Protein AF-A0A958P9J7-F1 (afdb_monomer_lite)

pLDDT: mean 78.39, std 18.83, range [33.12, 94.44]

Radius of gyration: 13.42 Å; chains: 1; bounding box: 38×23×32 Å

Sequence (96 aa):
MKKYIFILLLGIIGSNHAHADECGDRNKELAQQILNSAAKSVGHEASDVTPSSTVYESGDRFEFDGYIYRAAYKIIVKTDQSCFPKEVELVDLATK

Secondary structure (DSSP, 8-state):
---------------TTHHHHHHHHHHHHHHHHHHHHHHHHTT--GGGEEEEEEEEEETTEEEEEEEETTEEEEEEEEE-TT--EEEEEEEEGGG-

Foldseek 3Di:
DFDFDDDDDDDDADDPPVCQVVLQVVVQVVVLVVQQVVQVVVPHHSVQKDGWDFPDDDDQWTWTWIDRNHWIWIWIFGADNRSDGPGIGIDTPVPD

Structure (mmCIF, N/CA/C/O backbone):
data_AF-A0A958P9J7-F1
#
_entry.id   AF-A0A958P9J7-F1
#
loop_
_atom_site.group_PDB
_atom_site.id
_atom_site.type_symbol
_atom_site.label_atom_id
_atom_site.label_alt_id
_atom_site.label_comp_id
_atom_site.label_asym_id
_atom_site.label_entity_id
_atom_site.label_seq_id
_atom_site.pdbx_PDB_ins_code
_atom_site.Cartn_x
_atom_site.Cartn_y
_atom_site.Cartn_z
_atom_site.occupancy
_atom_site.B_iso_or_equiv
_atom_site.auth_seq_id
_atom_site.auth_comp_id
_atom_site.auth_asym_id
_atom_site.auth_atom_id
_atom_site.pdbx_PDB_model_num
ATOM 1 N N . MET A 1 1 ? -20.275 -0.169 -2.934 1.00 37.41 1 MET A N 1
ATOM 2 C CA . MET A 1 1 ? -19.969 1.058 -3.709 1.00 37.41 1 MET A CA 1
ATOM 3 C C . MET A 1 1 ? -18.452 1.169 -3.819 1.00 37.41 1 MET A C 1
ATOM 5 O O . MET A 1 1 ? -17.820 1.364 -2.793 1.00 37.41 1 MET A O 1
ATOM 9 N N . LYS A 1 2 ? -17.855 0.952 -5.001 1.00 33.12 2 LYS A N 1
ATOM 10 C CA . LYS A 1 2 ? -16.393 1.048 -5.191 1.00 33.12 2 LYS A CA 1
ATOM 11 C C . LYS A 1 2 ? -15.992 2.524 -5.308 1.00 33.12 2 LYS A C 1
ATOM 13 O O . LYS A 1 2 ? -16.555 3.226 -6.143 1.00 33.12 2 LYS A O 1
ATOM 18 N N . LYS A 1 3 ? -15.073 2.995 -4.461 1.00 35.94 3 LYS A N 1
ATOM 19 C CA . LYS A 1 3 ? -14.500 4.351 -4.519 1.00 35.94 3 LYS A CA 1
ATOM 20 C C . LYS A 1 3 ? -13.113 4.255 -5.159 1.00 35.94 3 LYS A C 1
ATOM 22 O O . LYS A 1 3 ? -12.280 3.513 -4.657 1.00 35.94 3 LYS A O 1
ATOM 27 N N . TYR A 1 4 ? -12.884 4.983 -6.249 1.00 38.88 4 TYR A N 1
ATOM 28 C CA . TYR A 1 4 ? -11.593 5.047 -6.941 1.00 38.88 4 TYR A CA 1
ATOM 29 C C . TYR A 1 4 ? -10.964 6.417 -6.671 1.00 38.88 4 TYR A C 1
ATOM 31 O O . TYR A 1 4 ? -11.615 7.438 -6.889 1.00 38.88 4 TYR A O 1
ATOM 39 N N . ILE A 1 5 ? -9.728 6.448 -6.173 1.00 49.72 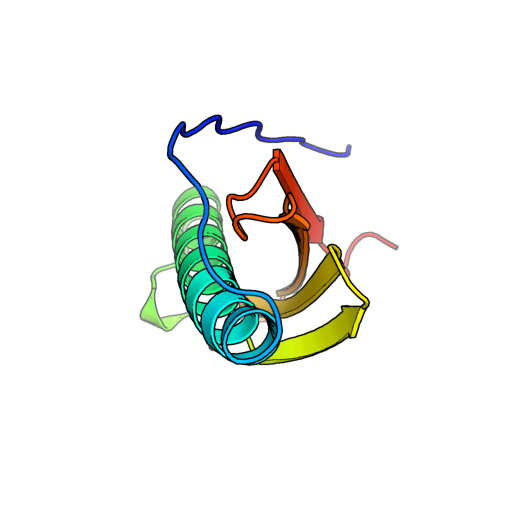5 ILE A N 1
ATOM 40 C CA . ILE A 1 5 ? -8.956 7.679 -5.956 1.00 49.72 5 ILE A CA 1
ATOM 41 C C . ILE A 1 5 ? -7.796 7.660 -6.955 1.00 49.72 5 ILE A C 1
ATOM 43 O O . ILE A 1 5 ? -6.935 6.793 -6.877 1.00 49.72 5 ILE A O 1
ATOM 47 N N . PHE A 1 6 ? -7.797 8.597 -7.907 1.00 38.06 6 PHE A N 1
ATOM 48 C CA . PHE A 1 6 ? -6.755 8.762 -8.926 1.00 38.06 6 PHE A CA 1
ATOM 49 C C . PHE A 1 6 ? -5.781 9.861 -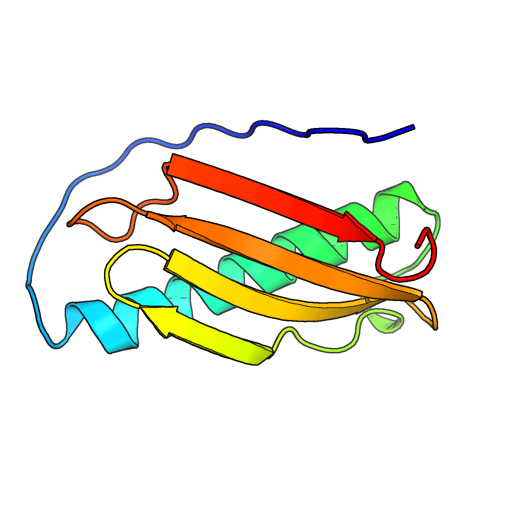8.481 1.00 38.06 6 PHE A C 1
ATOM 51 O O . PHE A 1 6 ? -6.194 11.007 -8.304 1.00 38.06 6 PHE A O 1
ATOM 58 N N . ILE A 1 7 ? -4.498 9.536 -8.316 1.00 49.38 7 ILE A N 1
ATOM 59 C CA . ILE A 1 7 ? -3.428 10.516 -8.066 1.00 49.38 7 ILE A CA 1
ATOM 60 C C . ILE A 1 7 ? -2.378 10.342 -9.167 1.00 49.38 7 ILE A C 1
ATOM 62 O O . ILE A 1 7 ? -1.862 9.245 -9.353 1.00 49.38 7 ILE A O 1
ATOM 66 N N . LEU A 1 8 ? -2.093 11.414 -9.913 1.00 36.53 8 LEU A N 1
ATOM 67 C CA . LEU A 1 8 ? -1.172 11.428 -11.055 1.00 36.53 8 LEU A CA 1
ATOM 68 C C . LEU A 1 8 ? 0.126 12.158 -10.661 1.00 36.53 8 LEU A C 1
ATOM 70 O O . LEU A 1 8 ? 0.066 13.328 -10.284 1.00 36.53 8 LEU A O 1
ATOM 74 N N . LEU A 1 9 ? 1.288 11.506 -10.760 1.00 47.03 9 LEU A N 1
ATOM 75 C CA . LEU A 1 9 ? 2.607 12.114 -10.510 1.00 47.03 9 LEU A CA 1
ATOM 76 C C . LEU A 1 9 ? 3.597 11.739 -11.630 1.00 47.03 9 LEU A C 1
ATOM 78 O O . LEU A 1 9 ? 3.749 10.570 -11.967 1.00 47.03 9 LEU A O 1
ATOM 82 N N . LEU A 1 10 ? 4.248 12.753 -12.214 1.00 61.06 10 LEU A N 1
ATOM 83 C CA . LEU A 1 10 ? 5.158 12.678 -13.372 1.00 61.06 10 LEU A CA 1
ATOM 84 C C . LEU A 1 10 ? 6.647 12.548 -12.965 1.00 61.06 10 LEU A C 1
ATOM 86 O O . LEU A 1 10 ? 7.112 13.307 -12.118 1.00 61.06 10 LEU A O 1
ATOM 90 N N . GLY A 1 11 ? 7.402 11.674 -13.651 1.00 38.25 11 GLY A N 1
ATOM 91 C CA . GLY A 1 11 ? 8.887 11.605 -13.742 1.00 38.25 11 GLY A CA 1
ATOM 92 C C . GLY A 1 11 ? 9.330 10.261 -14.375 1.00 38.25 11 GLY A C 1
ATOM 93 O O . GLY A 1 11 ? 8.661 9.290 -14.115 1.00 38.25 11 GLY A O 1
ATOM 94 N N . ILE A 1 12 ? 10.035 10.168 -15.515 1.00 49.59 12 ILE A N 1
ATOM 95 C CA . ILE A 1 12 ? 11.469 9.896 -15.846 1.00 49.59 12 ILE A CA 1
ATOM 96 C C . ILE A 1 12 ? 12.102 8.541 -15.378 1.00 49.59 12 ILE A C 1
ATOM 98 O O . ILE A 1 12 ? 12.197 8.276 -14.189 1.00 49.59 12 ILE A O 1
ATOM 102 N N . ILE A 1 13 ? 12.604 7.745 -16.353 1.00 47.69 13 ILE A N 1
ATOM 103 C CA . ILE A 1 13 ? 13.023 6.307 -16.349 1.00 47.69 13 ILE A CA 1
ATOM 104 C C . ILE A 1 13 ? 14.550 6.088 -16.311 1.00 47.69 13 ILE A C 1
ATOM 106 O O . ILE A 1 13 ? 15.264 6.759 -17.055 1.00 47.69 13 ILE A O 1
ATOM 110 N N . GLY A 1 14 ? 15.023 5.036 -15.616 1.00 40.16 14 GLY A N 1
ATOM 111 C CA . GLY A 1 14 ? 16.270 4.321 -15.961 1.00 40.16 14 GLY A CA 1
ATOM 112 C C . GLY A 1 14 ? 16.551 2.999 -15.195 1.00 40.16 14 GLY A C 1
ATOM 113 O O . GLY A 1 14 ? 16.729 3.045 -13.987 1.00 40.16 14 GLY A O 1
ATOM 114 N N . SER A 1 15 ? 16.715 1.873 -15.930 1.00 43.12 15 SER A N 1
ATOM 115 C CA . SER A 1 15 ? 17.546 0.648 -15.656 1.00 43.12 15 SER A CA 1
ATOM 116 C C . SER A 1 15 ? 16.910 -0.695 -15.171 1.00 43.12 15 SER A C 1
ATOM 118 O O . SER A 1 15 ? 16.802 -0.965 -13.983 1.00 43.12 15 SER A O 1
ATOM 120 N N . ASN A 1 16 ? 16.691 -1.622 -16.124 1.00 52.38 16 ASN A N 1
ATOM 121 C CA . ASN A 1 16 ? 15.815 -2.826 -16.187 1.00 52.38 16 ASN A CA 1
ATOM 122 C C . ASN A 1 16 ? 16.129 -4.159 -15.415 1.00 52.38 16 ASN A C 1
ATOM 124 O O . ASN A 1 16 ? 15.648 -5.204 -15.846 1.00 52.38 16 ASN A O 1
ATOM 128 N N . HIS A 1 17 ? 16.879 -4.223 -14.307 1.00 44.38 17 HIS A N 1
ATOM 129 C CA . HIS A 1 17 ? 16.849 -5.434 -13.423 1.00 44.38 17 HIS A CA 1
ATOM 130 C C . HIS A 1 17 ? 17.058 -5.092 -11.947 1.00 44.38 17 HIS A C 1
ATOM 132 O O . HIS A 1 17 ? 16.337 -5.609 -11.108 1.00 44.38 17 HIS A O 1
ATOM 138 N N . ALA A 1 18 ? 17.940 -4.128 -11.656 1.00 50.03 18 ALA A N 1
ATOM 139 C CA . ALA A 1 18 ? 17.842 -3.340 -10.426 1.00 50.03 18 ALA A CA 1
ATOM 140 C C . ALA A 1 18 ? 16.481 -2.628 -10.339 1.00 50.03 18 ALA A C 1
ATOM 142 O O . ALA A 1 18 ? 15.975 -2.446 -9.245 1.00 50.03 18 ALA A O 1
ATOM 143 N N . HIS A 1 19 ? 15.869 -2.328 -11.499 1.00 53.91 19 HIS A N 1
ATOM 144 C CA . HIS A 1 19 ? 14.481 -1.900 -11.613 1.00 53.91 19 HIS A CA 1
ATOM 145 C C . HIS A 1 19 ? 13.561 -2.777 -10.773 1.00 53.91 19 HIS A C 1
ATOM 147 O O . HIS A 1 19 ? 13.058 -2.262 -9.806 1.00 53.91 19 HIS A O 1
ATOM 153 N N . ALA A 1 20 ? 13.358 -4.067 -11.058 1.00 53.78 20 ALA A N 1
ATOM 154 C CA . ALA A 1 20 ? 12.317 -4.858 -10.382 1.00 53.78 20 ALA A CA 1
ATOM 155 C C . ALA A 1 20 ? 12.348 -4.728 -8.839 1.00 53.78 20 ALA A C 1
ATOM 157 O O . ALA A 1 20 ? 11.355 -4.311 -8.244 1.00 53.78 20 ALA A O 1
ATOM 158 N N . ASP A 1 21 ? 13.524 -4.903 -8.226 1.00 63.81 21 ASP A N 1
ATOM 159 C CA . ASP A 1 21 ? 13.710 -4.747 -6.776 1.00 63.81 21 ASP A CA 1
ATOM 160 C C . ASP A 1 21 ? 13.521 -3.285 -6.300 1.00 63.81 21 ASP A C 1
ATOM 162 O O . ASP A 1 21 ? 12.798 -3.029 -5.336 1.00 63.81 21 ASP A O 1
ATOM 166 N N . GLU A 1 22 ? 14.100 -2.299 -6.997 1.00 70.69 22 GLU A N 1
ATOM 167 C CA . GLU A 1 22 ? 13.970 -0.862 -6.680 1.00 70.69 22 GLU A CA 1
ATOM 168 C C . GLU A 1 22 ? 12.523 -0.359 -6.855 1.00 70.69 22 GLU A C 1
ATOM 170 O O . GLU A 1 22 ? 12.023 0.483 -6.104 1.00 70.69 22 GLU A O 1
ATOM 175 N N . CYS A 1 23 ? 11.813 -0.923 -7.826 1.00 79.88 23 CYS A N 1
ATOM 176 C CA . CYS A 1 23 ? 10.404 -0.703 -8.096 1.00 79.88 23 CYS A CA 1
ATOM 177 C C . CYS A 1 23 ? 9.545 -1.334 -7.011 1.00 79.88 23 CYS A C 1
ATOM 179 O O . CYS A 1 23 ? 8.604 -0.695 -6.543 1.00 79.88 23 CYS A O 1
ATOM 181 N N . GLY A 1 24 ? 9.880 -2.551 -6.581 1.00 81.88 24 GLY A N 1
ATOM 182 C CA . GLY A 1 24 ? 9.241 -3.230 -5.462 1.00 81.88 24 GLY A CA 1
ATOM 183 C C . GLY A 1 24 ? 9.303 -2.392 -4.188 1.00 81.88 24 GLY A C 1
ATOM 184 O O . GLY A 1 24 ? 8.256 -2.102 -3.603 1.00 81.88 24 GLY A O 1
ATOM 185 N N . ASP A 1 25 ? 10.493 -1.923 -3.806 1.00 84.75 25 ASP A N 1
ATOM 186 C CA . ASP A 1 25 ? 10.688 -1.099 -2.606 1.00 84.75 25 ASP A CA 1
ATOM 187 C C . ASP A 1 25 ? 9.969 0.254 -2.707 1.00 84.75 25 ASP A C 1
ATOM 189 O O . ASP A 1 25 ? 9.227 0.643 -1.797 1.00 84.75 25 ASP A O 1
ATOM 193 N N . ARG A 1 26 ? 10.085 0.947 -3.844 1.00 85.69 26 ARG A N 1
ATOM 194 C CA . ARG A 1 26 ? 9.397 2.229 -4.060 1.00 85.69 26 ARG A CA 1
ATOM 195 C C . ARG A 1 26 ? 7.875 2.084 -4.041 1.00 85.69 26 ARG A C 1
ATOM 197 O O . ARG A 1 26 ? 7.169 2.907 -3.452 1.00 85.69 26 ARG A O 1
ATOM 204 N N . ASN A 1 27 ? 7.348 1.035 -4.667 1.00 88.75 27 ASN A N 1
ATOM 205 C CA . ASN A 1 27 ? 5.912 0.766 -4.681 1.00 88.75 27 ASN A CA 1
ATOM 206 C C . ASN A 1 27 ? 5.410 0.286 -3.313 1.00 88.75 27 ASN A C 1
ATOM 208 O O . ASN A 1 27 ? 4.268 0.577 -2.956 1.00 88.75 27 ASN A O 1
ATOM 212 N N . LYS A 1 28 ? 6.258 -0.368 -2.511 1.00 89.56 28 LYS A N 1
ATOM 213 C CA . LYS A 1 28 ? 5.957 -0.710 -1.116 1.00 89.56 28 LYS A CA 1
ATOM 214 C C . LYS A 1 28 ? 5.812 0.538 -0.251 1.00 89.56 28 LYS A C 1
ATOM 216 O O . LYS A 1 28 ? 4.842 0.643 0.503 1.00 89.56 28 LYS A O 1
ATOM 221 N N . GLU A 1 29 ? 6.725 1.501 -0.379 1.00 90.25 29 GLU A N 1
ATOM 222 C CA . GLU A 1 29 ? 6.613 2.795 0.307 1.00 90.25 29 GLU A CA 1
ATOM 223 C C . GLU A 1 29 ? 5.341 3.543 -0.107 1.00 90.25 29 GLU A C 1
ATOM 225 O O . GLU A 1 29 ? 4.605 4.048 0.746 1.00 90.25 29 GLU A O 1
ATOM 230 N N . LEU A 1 30 ? 5.034 3.563 -1.406 1.00 90.69 30 LEU A N 1
ATOM 231 C CA . LEU A 1 30 ? 3.796 4.1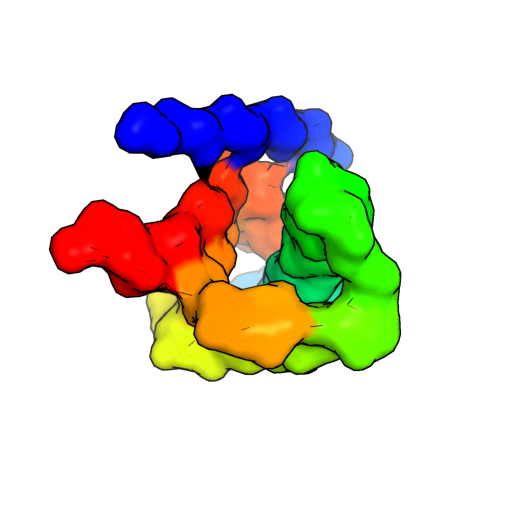42 -1.921 1.00 90.69 30 LEU A CA 1
ATOM 232 C C . LEU A 1 30 ? 2.558 3.446 -1.335 1.00 90.69 30 LEU A C 1
ATOM 234 O O . LEU A 1 30 ? 1.651 4.119 -0.842 1.00 90.69 30 LEU A O 1
ATOM 238 N N . ALA A 1 31 ? 2.527 2.111 -1.333 1.00 92.12 31 ALA A N 1
ATOM 239 C CA . ALA A 1 31 ? 1.435 1.333 -0.754 1.00 92.12 31 ALA A CA 1
ATOM 240 C C . ALA A 1 31 ? 1.242 1.648 0.739 1.00 92.12 31 ALA A C 1
ATOM 242 O O . ALA A 1 31 ? 0.107 1.808 1.195 1.00 92.12 31 ALA A O 1
ATOM 243 N N . GLN A 1 32 ? 2.335 1.835 1.486 1.00 92.06 32 GLN A N 1
ATOM 244 C CA . GLN A 1 32 ? 2.279 2.259 2.884 1.00 92.06 32 GLN A CA 1
ATOM 245 C C . GLN A 1 32 ? 1.654 3.650 3.051 1.00 92.06 32 GLN A C 1
ATOM 247 O O . GLN A 1 32 ? 0.818 3.859 3.934 1.00 92.06 32 GLN A O 1
ATOM 252 N N . GLN A 1 33 ? 2.038 4.614 2.212 1.00 92.06 33 GLN A N 1
ATOM 253 C CA . GLN A 1 33 ? 1.469 5.964 2.249 1.00 92.06 33 GLN A CA 1
ATOM 254 C C . GLN A 1 33 ? -0.031 5.951 1.936 1.00 92.06 33 GLN A C 1
ATOM 256 O O . GLN A 1 33 ? -0.806 6.647 2.599 1.00 92.06 33 GLN A O 1
ATOM 261 N N . ILE A 1 34 ? -0.449 5.126 0.972 1.00 92.31 34 ILE A N 1
ATOM 262 C CA . ILE A 1 34 ? -1.859 4.944 0.611 1.00 92.31 34 ILE A CA 1
ATOM 263 C C . ILE A 1 34 ? -2.646 4.373 1.790 1.00 92.31 34 ILE A C 1
ATOM 265 O O . ILE A 1 34 ? -3.690 4.927 2.130 1.00 92.31 34 ILE A O 1
ATOM 269 N N . LEU A 1 35 ? -2.141 3.329 2.455 1.00 92.00 35 LEU A N 1
ATOM 270 C CA . LEU A 1 35 ? -2.782 2.756 3.644 1.00 92.00 35 LEU A CA 1
ATOM 271 C C . LEU A 1 35 ? -2.906 3.770 4.782 1.00 92.00 35 LEU A C 1
ATOM 273 O O . LEU A 1 35 ? -3.972 3.890 5.379 1.00 92.00 35 LEU A O 1
ATOM 277 N N . ASN A 1 36 ? -1.854 4.545 5.048 1.00 93.00 36 ASN A N 1
ATOM 278 C CA . ASN A 1 36 ? -1.883 5.589 6.073 1.00 93.00 36 ASN A CA 1
ATOM 279 C C . ASN A 1 36 ? -2.914 6.683 5.748 1.00 93.00 36 ASN A C 1
ATOM 281 O O . ASN A 1 36 ? -3.615 7.167 6.637 1.00 93.00 36 ASN A O 1
ATOM 285 N N . SER A 1 37 ? -3.021 7.080 4.477 1.00 91.25 37 SER A N 1
ATOM 286 C CA . SER A 1 37 ? -4.023 8.049 4.017 1.00 91.25 37 SER A CA 1
ATOM 287 C C . SER A 1 37 ? -5.443 7.486 4.127 1.00 91.25 37 SER A C 1
ATOM 289 O O . SER A 1 37 ? -6.349 8.151 4.636 1.00 91.25 37 SER A O 1
ATOM 291 N N . ALA A 1 38 ? -5.628 6.227 3.723 1.00 90.50 38 ALA A N 1
ATOM 292 C CA . ALA A 1 38 ? -6.893 5.521 3.845 1.00 90.50 38 ALA A CA 1
ATOM 293 C C . ALA A 1 38 ? -7.323 5.403 5.312 1.00 90.50 38 ALA A C 1
ATOM 295 O O . ALA A 1 38 ? -8.463 5.744 5.616 1.00 90.50 38 ALA A O 1
ATOM 296 N N . ALA A 1 39 ? -6.412 5.040 6.221 1.00 90.88 39 ALA A N 1
ATOM 297 C CA . ALA A 1 39 ? -6.672 4.960 7.658 1.00 90.88 39 ALA A CA 1
ATOM 298 C C . ALA A 1 39 ? -7.189 6.289 8.210 1.00 90.88 39 ALA A C 1
ATOM 300 O O . ALA A 1 39 ? -8.273 6.334 8.791 1.00 90.88 39 ALA A O 1
ATOM 301 N N . LYS A 1 40 ? -6.502 7.395 7.901 1.00 92.38 40 LYS A N 1
ATOM 302 C CA . LYS A 1 40 ? -6.950 8.739 8.293 1.00 92.38 40 LYS A CA 1
ATOM 303 C C . LYS A 1 40 ? -8.346 9.063 7.764 1.00 92.38 40 LYS A C 1
ATOM 305 O O . LYS A 1 40 ? -9.156 9.639 8.484 1.00 92.38 40 LYS A O 1
ATOM 310 N N . SER A 1 41 ? -8.654 8.667 6.527 1.00 89.56 41 SER A N 1
ATOM 311 C CA . SER A 1 41 ? -9.969 8.919 5.918 1.00 89.56 41 SER A CA 1
ATOM 312 C C . SER A 1 41 ? -11.121 8.163 6.593 1.00 89.56 41 SER A C 1
ATOM 314 O O . SER A 1 41 ? -12.267 8.603 6.506 1.00 89.56 41 SER A O 1
ATOM 316 N N . VAL A 1 42 ? -10.821 7.055 7.278 1.00 87.25 42 VAL A N 1
ATOM 317 C CA . VAL A 1 42 ? -11.794 6.246 8.028 1.00 87.25 42 VAL A CA 1
ATOM 318 C C . VAL A 1 42 ? -11.689 6.435 9.549 1.00 87.25 42 VAL A C 1
ATOM 320 O O . VAL A 1 42 ? -12.320 5.694 10.294 1.00 87.25 42 VAL A O 1
ATOM 323 N N . GLY A 1 43 ? -10.941 7.445 10.015 1.00 91.31 43 GLY A N 1
ATOM 324 C CA . GLY A 1 43 ? -10.837 7.800 11.436 1.00 91.31 43 GLY A CA 1
ATOM 325 C C . GLY A 1 43 ? -9.847 6.958 12.246 1.00 91.31 43 GLY A C 1
ATOM 326 O O . GLY A 1 43 ? -9.973 6.890 13.466 1.00 91.31 43 GLY A O 1
ATOM 327 N N . HIS A 1 44 ? -8.886 6.323 11.578 1.00 92.38 44 HIS A N 1
ATOM 328 C CA . HIS A 1 44 ? -7.823 5.529 12.187 1.00 92.38 44 HIS A CA 1
ATOM 329 C C . HIS A 1 44 ? -6.464 6.226 12.077 1.00 92.38 44 HIS A C 1
ATOM 331 O O . HIS A 1 44 ? -6.182 6.940 11.109 1.00 92.38 44 HIS A O 1
ATOM 337 N N . GLU A 1 45 ? -5.606 5.998 13.068 1.00 92.06 45 GLU A N 1
ATOM 338 C CA . GLU A 1 45 ? -4.258 6.565 13.108 1.00 92.06 45 GLU A CA 1
ATOM 339 C C . GLU A 1 45 ? -3.256 5.664 12.374 1.00 92.06 45 GLU A C 1
ATOM 341 O O . GLU A 1 45 ? -3.507 4.488 12.118 1.00 92.06 45 GLU A O 1
ATOM 346 N N . ALA A 1 46 ? -2.068 6.189 12.058 1.00 86.12 46 ALA A N 1
ATOM 347 C CA . ALA A 1 46 ? -1.020 5.395 11.404 1.00 86.12 46 ALA A CA 1
ATOM 348 C C . ALA A 1 46 ? -0.560 4.190 12.253 1.00 86.12 46 ALA A C 1
ATOM 350 O O . ALA A 1 46 ? -0.099 3.197 11.702 1.00 86.12 46 ALA A O 1
ATOM 351 N N . SER A 1 47 ? -0.713 4.249 13.581 1.00 90.00 47 SER A N 1
ATOM 352 C CA . SER A 1 47 ? -0.448 3.121 14.486 1.00 90.00 47 SER A CA 1
ATOM 353 C C . SER A 1 47 ? -1.432 1.962 14.326 1.00 90.00 47 SER A C 1
ATOM 355 O O . SER A 1 47 ? -1.114 0.845 14.724 1.00 90.00 47 SER A O 1
ATOM 357 N N . ASP A 1 48 ? -2.611 2.217 13.753 1.00 90.69 48 ASP A N 1
ATOM 358 C CA . ASP A 1 48 ? -3.592 1.180 13.432 1.00 90.69 48 ASP A CA 1
ATOM 359 C C . ASP A 1 48 ? -3.272 0.494 12.094 1.00 90.69 48 ASP A C 1
ATOM 361 O O . ASP A 1 48 ? -3.941 -0.468 11.718 1.00 90.69 48 ASP A O 1
ATOM 365 N N . VAL A 1 49 ? -2.270 0.974 11.350 1.00 91.88 49 VAL A N 1
ATOM 366 C CA . VAL A 1 49 ? -1.882 0.414 10.055 1.00 91.88 49 VAL A CA 1
ATOM 367 C C . VAL A 1 49 ? -0.813 -0.654 10.242 1.00 91.88 49 VAL A C 1
ATOM 369 O O . VAL A 1 49 ? 0.265 -0.401 10.776 1.00 91.88 49 VAL A O 1
ATOM 372 N N . THR A 1 50 ? -1.085 -1.853 9.736 1.00 91.56 50 THR A N 1
ATOM 373 C CA . THR A 1 50 ? -0.059 -2.890 9.593 1.00 91.56 50 THR A CA 1
ATOM 374 C C . THR A 1 50 ? 0.686 -2.688 8.275 1.00 91.56 50 THR A C 1
ATOM 376 O O . THR A 1 50 ? 0.022 -2.458 7.257 1.00 91.56 50 THR A O 1
ATOM 379 N N . PRO A 1 51 ? 2.031 -2.780 8.266 1.00 81.62 51 PRO A N 1
ATOM 380 C CA . PRO A 1 51 ? 2.814 -2.498 7.080 1.00 81.62 51 PRO A CA 1
ATOM 381 C C . PRO A 1 51 ? 2.418 -3.313 5.854 1.00 81.62 51 PRO A C 1
ATOM 383 O O . PRO A 1 51 ? 2.139 -4.508 5.952 1.00 81.62 51 PRO A O 1
ATOM 386 N N . SER A 1 52 ? 2.459 -2.651 4.701 1.00 82.69 52 SER A N 1
ATOM 387 C CA . SER A 1 52 ? 2.199 -3.277 3.409 1.00 82.69 52 SER A CA 1
ATOM 388 C C . SER A 1 52 ? 3.310 -4.270 3.047 1.00 82.69 52 SER A C 1
ATOM 390 O O . SER A 1 52 ? 4.498 -3.941 3.153 1.00 82.69 52 SER A O 1
ATOM 392 N N . SER A 1 53 ? 2.953 -5.471 2.595 1.00 81.88 53 SER A N 1
ATOM 393 C CA . SER A 1 53 ? 3.917 -6.464 2.090 1.00 81.88 53 SER A CA 1
ATOM 394 C C . SER A 1 53 ? 3.602 -6.837 0.650 1.00 81.88 53 SER A C 1
ATOM 396 O O . SER A 1 53 ? 2.434 -7.013 0.314 1.00 81.88 53 SER A O 1
ATOM 398 N N . THR A 1 54 ? 4.627 -6.932 -0.202 1.00 83.50 54 THR A N 1
ATOM 399 C CA . THR A 1 54 ? 4.459 -7.366 -1.593 1.00 83.50 54 THR A CA 1
ATOM 400 C C . THR A 1 54 ? 4.017 -8.822 -1.598 1.00 83.50 54 THR A C 1
ATOM 402 O O . THR A 1 54 ? 4.732 -9.690 -1.100 1.00 83.50 54 THR A O 1
ATOM 405 N N . VAL A 1 55 ? 2.838 -9.090 -2.149 1.00 82.31 55 VAL A N 1
ATOM 406 C CA . VAL A 1 55 ? 2.276 -10.445 -2.266 1.00 82.31 55 VAL A CA 1
ATOM 407 C C . VAL A 1 55 ? 2.331 -10.972 -3.695 1.00 82.31 55 VAL A C 1
ATOM 409 O O . VAL A 1 55 ? 2.199 -12.176 -3.912 1.00 82.31 55 VAL A O 1
ATOM 412 N N . TYR A 1 56 ? 2.536 -10.087 -4.671 1.00 84.75 56 TYR A N 1
ATOM 413 C CA . TYR A 1 56 ? 2.720 -10.456 -6.067 1.00 84.75 56 TYR A CA 1
ATOM 414 C C . TYR A 1 56 ? 3.489 -9.377 -6.823 1.00 84.75 56 TYR A C 1
ATOM 416 O O . TYR A 1 56 ? 3.208 -8.188 -6.675 1.00 84.75 56 TYR A O 1
ATOM 424 N N . GLU A 1 57 ? 4.407 -9.814 -7.677 1.00 83.81 57 GLU A N 1
ATOM 425 C CA . GLU A 1 57 ? 5.158 -8.961 -8.587 1.00 83.81 57 GLU A CA 1
ATOM 426 C C . GLU A 1 57 ? 5.204 -9.611 -9.969 1.00 83.81 57 GLU A C 1
ATOM 428 O O . GLU A 1 57 ? 5.562 -10.783 -10.118 1.00 83.81 57 GLU A O 1
ATOM 433 N N . SER A 1 58 ? 4.809 -8.857 -10.992 1.00 81.69 58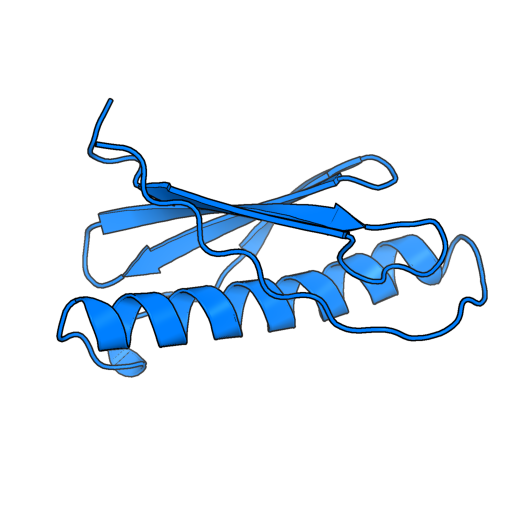 SER A N 1
ATOM 434 C CA . SER A 1 58 ? 4.917 -9.292 -12.379 1.00 81.69 58 SER A CA 1
ATOM 435 C C . SER A 1 58 ? 5.066 -8.101 -13.306 1.00 81.69 58 SER A C 1
ATOM 437 O O . SER A 1 58 ? 4.089 -7.420 -13.616 1.00 81.69 58 SER A O 1
ATOM 439 N N . GLY A 1 59 ? 6.298 -7.873 -13.764 1.00 82.44 59 GLY A N 1
ATOM 440 C CA . GLY A 1 59 ? 6.617 -6.826 -14.728 1.00 82.44 59 GLY A CA 1
ATOM 441 C C . GLY A 1 59 ? 6.237 -5.441 -14.214 1.00 82.44 59 GLY A C 1
ATOM 442 O O . GLY A 1 59 ? 6.956 -4.855 -13.416 1.00 82.44 59 GLY A O 1
ATOM 443 N N . ASP A 1 60 ? 5.114 -4.922 -14.700 1.00 87.50 60 ASP A N 1
ATOM 444 C CA . ASP A 1 60 ? 4.578 -3.605 -14.367 1.00 87.50 60 ASP A CA 1
ATOM 445 C C . ASP A 1 60 ? 3.500 -3.635 -13.272 1.00 87.50 60 ASP A C 1
ATOM 447 O O . ASP A 1 60 ? 2.962 -2.587 -12.929 1.00 87.50 60 ASP A O 1
ATOM 451 N N . ARG A 1 61 ? 3.158 -4.801 -12.715 1.00 89.81 61 ARG A N 1
ATOM 452 C CA . ARG A 1 61 ? 2.107 -4.955 -11.702 1.00 89.81 61 ARG A CA 1
ATOM 453 C C . ARG A 1 61 ? 2.677 -5.432 -10.370 1.00 89.81 61 ARG A C 1
ATOM 455 O O . ARG A 1 61 ? 3.251 -6.516 -10.284 1.00 89.81 61 ARG A O 1
ATOM 462 N N . PHE A 1 62 ? 2.381 -4.674 -9.321 1.00 91.31 62 PHE A N 1
ATOM 463 C CA . PHE A 1 62 ? 2.730 -4.970 -7.937 1.00 91.31 62 PHE A CA 1
ATOM 464 C C . PHE A 1 62 ? 1.456 -5.032 -7.098 1.00 91.31 62 PHE A C 1
ATOM 466 O O . PHE A 1 62 ? 0.619 -4.130 -7.159 1.00 91.31 62 PHE A O 1
ATOM 473 N N . GLU A 1 63 ? 1.292 -6.092 -6.314 1.00 93.81 63 GLU A N 1
ATOM 474 C CA . GLU A 1 63 ? 0.205 -6.198 -5.345 1.00 93.81 63 GLU A CA 1
ATOM 475 C C . GLU A 1 63 ? 0.763 -6.250 -3.938 1.00 93.81 63 GLU A C 1
ATOM 477 O O . GLU A 1 63 ? 1.702 -6.999 -3.656 1.00 93.81 63 GLU A O 1
ATOM 482 N N . PHE A 1 64 ? 0.129 -5.501 -3.048 1.00 93.62 64 PHE A N 1
ATOM 483 C CA . PHE A 1 64 ? 0.479 -5.467 -1.647 1.00 93.62 64 PHE A CA 1
ATOM 484 C C . PHE A 1 64 ? -0.748 -5.683 -0.781 1.00 93.62 64 PHE A C 1
ATOM 486 O O . PHE A 1 64 ? -1.798 -5.093 -1.037 1.00 93.62 64 PHE A O 1
ATOM 493 N N . ASP A 1 65 ? -0.596 -6.479 0.268 1.00 94.00 65 ASP A N 1
ATOM 494 C CA . ASP A 1 65 ? -1.616 -6.598 1.303 1.00 94.00 65 ASP A CA 1
ATOM 495 C C . ASP A 1 65 ? -1.250 -5.704 2.485 1.00 94.00 65 ASP A C 1
ATOM 497 O O . ASP A 1 65 ? -0.089 -5.639 2.899 1.00 94.00 65 ASP A O 1
ATOM 501 N N . GLY A 1 66 ? -2.259 -5.044 3.044 1.00 92.88 66 GLY A N 1
ATOM 502 C CA . GLY A 1 66 ? -2.139 -4.235 4.246 1.00 92.88 66 GLY A CA 1
ATOM 503 C C . GLY A 1 66 ? -3.413 -4.268 5.073 1.00 92.88 66 GLY A C 1
ATOM 504 O O . GLY A 1 66 ? -4.486 -4.633 4.593 1.00 92.88 66 GLY A O 1
ATOM 505 N N . TYR A 1 67 ? -3.295 -3.881 6.336 1.00 92.38 67 TYR A N 1
ATOM 506 C CA . TYR A 1 67 ? -4.420 -3.894 7.265 1.00 92.38 67 TYR A CA 1
ATOM 507 C C . TYR A 1 67 ? -4.562 -2.530 7.911 1.00 92.38 67 TYR A C 1
ATOM 509 O O . TYR A 1 67 ? -3.572 -1.937 8.334 1.00 92.38 67 TYR A O 1
ATOM 517 N N . ILE A 1 68 ? -5.799 -2.058 8.012 1.00 93.25 68 ILE A N 1
ATOM 518 C CA . ILE A 1 68 ? -6.149 -0.897 8.828 1.00 93.25 68 ILE A CA 1
ATOM 519 C C . ILE A 1 68 ? -7.023 -1.428 9.948 1.00 93.25 68 ILE A C 1
ATOM 521 O O . ILE A 1 68 ? -8.145 -1.888 9.710 1.00 93.25 68 ILE A O 1
ATOM 525 N N . TYR A 1 69 ? -6.481 -1.395 11.159 1.00 87.50 69 TYR A N 1
ATOM 526 C CA . TYR A 1 69 ? -7.042 -1.993 12.357 1.00 87.50 69 TYR A CA 1
ATOM 527 C C . TYR A 1 69 ? -7.318 -3.500 12.186 1.00 87.50 69 TYR A C 1
ATOM 529 O O . TYR A 1 69 ? -6.491 -4.333 12.547 1.00 87.50 69 TYR A O 1
ATOM 537 N N . ARG A 1 70 ? -8.475 -3.864 11.619 1.00 86.69 70 ARG A N 1
ATOM 538 C CA . ARG A 1 70 ? -8.919 -5.251 11.365 1.00 86.69 70 ARG A CA 1
ATOM 539 C C . ARG A 1 70 ? -9.461 -5.479 9.955 1.00 86.69 70 ARG A C 1
ATOM 541 O O . ARG A 1 70 ? -9.803 -6.607 9.614 1.00 86.69 70 ARG A O 1
ATOM 548 N N . ALA A 1 71 ? -9.574 -4.424 9.155 1.00 90.38 71 ALA A N 1
ATOM 549 C CA . ALA A 1 71 ? -10.005 -4.526 7.771 1.00 90.38 71 ALA A CA 1
ATOM 550 C C . ALA A 1 71 ? -8.782 -4.782 6.887 1.00 90.38 71 ALA A C 1
ATOM 552 O O . ALA A 1 71 ? -7.760 -4.103 7.015 1.00 90.38 71 ALA A O 1
ATOM 553 N N . ALA A 1 72 ? -8.890 -5.789 6.024 1.00 92.12 72 ALA A N 1
ATOM 554 C CA . ALA A 1 72 ? -7.842 -6.166 5.092 1.00 92.12 72 ALA A CA 1
ATOM 555 C C . ALA A 1 72 ? -8.026 -5.412 3.775 1.00 92.12 72 ALA A C 1
ATOM 557 O O . ALA A 1 72 ? -9.129 -5.350 3.228 1.00 92.12 72 ALA A O 1
ATOM 558 N N . TYR A 1 73 ? -6.933 -4.871 3.259 1.00 92.19 73 TYR A N 1
ATOM 559 C CA . TYR A 1 73 ? -6.899 -4.119 2.020 1.00 92.19 73 TYR A CA 1
ATOM 560 C C . TYR A 1 73 ? -5.842 -4.695 1.096 1.00 92.19 73 TYR A C 1
ATOM 562 O O . TYR A 1 73 ? -4.759 -5.078 1.533 1.00 92.19 73 TYR A O 1
ATOM 570 N N . LYS A 1 74 ? -6.152 -4.686 -0.196 1.00 94.12 74 LYS A N 1
ATOM 571 C CA . LYS A 1 74 ? -5.188 -4.960 -1.252 1.00 94.12 74 LYS A CA 1
ATOM 572 C C . LYS A 1 74 ? -4.912 -3.685 -2.033 1.00 94.12 74 LYS A C 1
ATOM 574 O O . LYS A 1 74 ? -5.845 -3.029 -2.497 1.00 94.12 74 LYS A O 1
ATOM 579 N N . ILE A 1 75 ? -3.639 -3.354 -2.180 1.00 94.44 75 ILE A N 1
ATOM 580 C CA . ILE A 1 75 ? -3.145 -2.242 -2.978 1.00 94.44 75 ILE A CA 1
ATOM 581 C C . ILE A 1 75 ? -2.562 -2.832 -4.249 1.00 94.44 75 ILE A C 1
ATOM 583 O O . ILE A 1 75 ? -1.670 -3.672 -4.191 1.00 94.44 75 ILE A O 1
ATOM 587 N N . ILE A 1 76 ? -3.063 -2.396 -5.394 1.00 93.88 76 ILE A N 1
ATOM 588 C CA . ILE A 1 76 ? -2.543 -2.791 -6.697 1.00 93.88 76 ILE A CA 1
ATOM 589 C C . ILE A 1 76 ? -1.898 -1.554 -7.296 1.00 93.88 76 ILE A C 1
ATOM 591 O O . ILE A 1 76 ? -2.572 -0.548 -7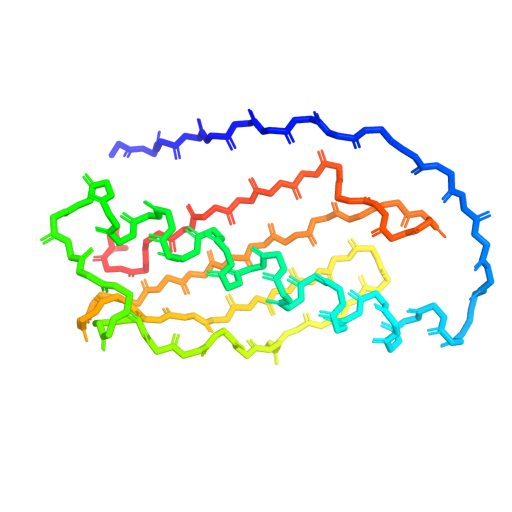.510 1.00 93.88 76 ILE A O 1
ATOM 595 N N . VAL A 1 77 ? -0.604 -1.631 -7.569 1.00 92.50 77 VAL A N 1
ATOM 596 C CA . VAL A 1 77 ? 0.147 -0.577 -8.242 1.00 92.50 77 VAL A CA 1
ATOM 597 C C . VAL A 1 77 ? 0.546 -1.095 -9.613 1.00 92.50 77 VAL A C 1
ATOM 599 O O . VAL A 1 77 ? 1.242 -2.104 -9.719 1.00 92.50 77 VAL A O 1
ATOM 602 N N . LYS A 1 78 ? 0.094 -0.414 -10.666 1.00 91.06 78 LYS A N 1
ATOM 603 C CA . LYS A 1 78 ? 0.613 -0.618 -12.018 1.00 91.06 78 LYS A CA 1
ATOM 604 C C . LYS A 1 78 ? 1.573 0.506 -12.347 1.00 91.06 78 LYS A C 1
ATOM 606 O O . LYS A 1 78 ? 1.212 1.679 -12.211 1.00 91.06 78 LYS A O 1
ATOM 611 N N . THR A 1 79 ? 2.767 0.167 -12.794 1.00 87.19 79 THR A N 1
ATOM 612 C CA . THR A 1 79 ? 3.799 1.128 -13.156 1.00 87.19 79 THR A CA 1
ATOM 613 C C . THR A 1 79 ? 4.039 1.167 -14.656 1.00 87.19 79 THR A C 1
ATOM 615 O O . THR A 1 79 ? 3.412 0.459 -15.436 1.00 87.19 79 THR A O 1
ATOM 618 N N . ASP A 1 80 ? 4.934 2.037 -15.099 1.00 84.69 80 ASP A N 1
ATOM 619 C CA . ASP A 1 80 ? 5.577 1.888 -16.398 1.00 84.69 80 ASP A CA 1
ATOM 620 C C . ASP A 1 80 ? 6.987 1.308 -16.273 1.00 84.69 80 ASP A C 1
ATOM 622 O O . ASP A 1 80 ? 7.407 0.878 -15.200 1.00 84.69 80 ASP A O 1
ATOM 626 N N . GLN A 1 81 ? 7.721 1.316 -17.389 1.00 79.12 81 GLN A N 1
ATOM 627 C CA . GLN A 1 81 ? 9.105 0.847 -17.475 1.00 79.12 81 GLN A CA 1
ATOM 628 C C . GLN A 1 81 ? 10.091 1.657 -16.620 1.00 79.12 81 GLN A C 1
ATOM 630 O O . GLN A 1 81 ? 11.251 1.282 -16.571 1.00 79.12 81 GLN A O 1
ATOM 635 N N . SER A 1 82 ? 9.647 2.766 -16.015 1.00 80.56 82 SER A N 1
ATOM 636 C CA . SER A 1 82 ? 10.366 3.657 -15.081 1.00 80.56 82 SER A CA 1
ATOM 637 C C . SER A 1 82 ? 10.067 3.357 -13.625 1.00 80.56 82 SER A C 1
ATOM 639 O O . SER A 1 82 ? 10.574 4.044 -12.736 1.00 80.56 82 SER A O 1
ATO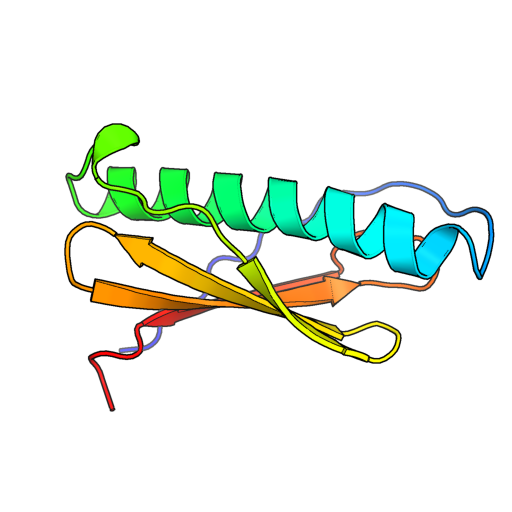M 641 N N . CYS A 1 83 ? 9.109 2.462 -13.398 1.00 76.38 83 CYS A N 1
ATOM 642 C CA . CYS A 1 83 ? 8.488 2.223 -12.109 1.00 76.38 83 CYS A CA 1
ATOM 643 C C . CYS A 1 83 ? 7.812 3.429 -11.492 1.00 76.38 83 CYS A C 1
ATOM 645 O O . CYS A 1 83 ? 7.684 3.549 -10.273 1.00 76.38 83 CYS A O 1
ATOM 647 N N . PHE A 1 84 ? 7.332 4.315 -12.357 1.00 83.56 84 PHE A N 1
ATOM 648 C CA . PHE A 1 84 ? 6.422 5.346 -11.925 1.00 83.56 84 PHE A CA 1
ATOM 649 C C . PHE A 1 84 ? 5.000 4.791 -11.938 1.00 83.56 84 PHE A C 1
ATOM 651 O O . PHE A 1 84 ? 4.594 4.176 -12.929 1.00 83.56 84 PHE A O 1
ATOM 658 N N . PRO A 1 85 ? 4.244 4.974 -10.842 1.00 85.50 85 PRO A N 1
ATOM 659 C CA . PRO A 1 85 ? 2.879 4.487 -10.745 1.00 85.50 85 PRO A CA 1
ATOM 660 C C . PRO A 1 85 ? 2.006 5.202 -11.779 1.00 85.50 85 PRO A C 1
ATOM 662 O O . PRO A 1 85 ? 1.895 6.428 -11.788 1.00 85.50 85 PRO A O 1
ATOM 665 N N . LYS A 1 86 ? 1.375 4.419 -12.651 1.00 90.56 86 LYS A N 1
ATOM 666 C CA . LYS A 1 86 ? 0.378 4.885 -13.622 1.00 90.56 86 LYS A CA 1
ATOM 667 C C . LYS A 1 86 ? -1.040 4.691 -13.121 1.00 90.56 86 LYS A C 1
ATOM 669 O O . LYS A 1 86 ? -1.917 5.495 -13.428 1.00 90.56 86 LYS A O 1
ATOM 674 N N . GLU A 1 87 ? -1.256 3.626 -12.363 1.00 90.00 87 GLU A N 1
ATOM 675 C CA . GLU A 1 87 ? -2.548 3.289 -11.792 1.00 90.00 87 GLU A CA 1
ATOM 676 C C . GLU A 1 87 ? -2.341 2.729 -10.391 1.00 90.00 87 GLU A C 1
ATOM 678 O O . GLU A 1 87 ? -1.424 1.943 -10.147 1.00 90.00 87 GLU A O 1
ATOM 683 N N . VAL A 1 88 ? -3.204 3.151 -9.474 1.00 91.31 88 VAL A N 1
ATOM 684 C CA . VAL A 1 88 ? -3.209 2.694 -8.092 1.00 91.31 88 VAL A CA 1
ATOM 685 C C . VAL A 1 88 ? -4.644 2.360 -7.721 1.00 91.31 88 VAL A C 1
ATOM 687 O O . VAL A 1 88 ? -5.528 3.212 -7.805 1.00 91.31 88 VAL A O 1
ATOM 690 N N . GLU A 1 89 ? -4.870 1.131 -7.278 1.00 92.94 89 GLU A N 1
ATOM 691 C CA . GLU A 1 89 ? -6.163 0.683 -6.774 1.00 92.94 89 GLU A CA 1
ATOM 692 C C . GLU A 1 89 ? -6.034 0.270 -5.307 1.00 92.94 89 GLU A C 1
ATOM 694 O O . GLU A 1 89 ? -5.123 -0.468 -4.941 1.00 92.94 89 GLU A O 1
ATOM 699 N N . LEU A 1 90 ? -6.973 0.719 -4.473 1.00 92.19 90 LEU A N 1
ATOM 700 C CA . LEU A 1 90 ? -7.142 0.260 -3.096 1.00 92.19 90 LEU A CA 1
ATOM 701 C C . LEU A 1 90 ? -8.449 -0.530 -3.005 1.00 92.19 90 LEU A C 1
ATOM 703 O O . LEU A 1 90 ? -9.527 0.003 -3.278 1.00 92.19 90 LEU A O 1
ATOM 707 N N . VAL A 1 91 ? -8.356 -1.796 -2.616 1.00 92.25 91 VAL A N 1
ATOM 708 C CA . VAL A 1 91 ? -9.484 -2.728 -2.564 1.00 92.25 91 VAL A CA 1
ATOM 709 C C . VAL A 1 91 ? -9.720 -3.158 -1.123 1.00 92.25 91 VAL A C 1
ATOM 711 O O . VAL A 1 91 ? -8.867 -3.814 -0.537 1.00 92.25 91 VAL A O 1
ATOM 714 N N . ASP A 1 92 ? -10.888 -2.833 -0.571 1.00 91.06 92 ASP A N 1
ATOM 715 C CA . ASP A 1 92 ? -11.356 -3.383 0.707 1.00 91.06 92 ASP A CA 1
ATOM 716 C C . ASP A 1 92 ? -11.807 -4.841 0.513 1.00 91.06 92 ASP A C 1
ATOM 718 O O . ASP A 1 92 ? -12.774 -5.125 -0.209 1.00 91.06 92 ASP A O 1
ATOM 722 N N . LEU A 1 93 ? -11.089 -5.768 1.148 1.00 87.81 93 LEU A N 1
ATOM 723 C CA . LEU A 1 93 ? -11.313 -7.207 1.029 1.00 87.81 93 LEU A CA 1
ATOM 724 C C . LEU A 1 93 ? -12.490 -7.708 1.879 1.00 87.81 93 LEU A C 1
ATOM 726 O O . LEU A 1 93 ? -12.954 -8.823 1.643 1.00 87.81 93 LEU A O 1
ATOM 730 N N . ALA A 1 94 ? -13.001 -6.907 2.820 1.00 77.75 94 ALA A N 1
ATOM 731 C CA . ALA A 1 94 ? -14.151 -7.266 3.652 1.00 77.75 94 ALA A CA 1
ATOM 732 C C . ALA A 1 94 ? -15.495 -7.156 2.906 1.00 77.75 94 ALA A C 1
ATOM 734 O O . ALA A 1 94 ? -16.505 -7.672 3.377 1.00 77.75 94 ALA A O 1
ATOM 735 N N . THR A 1 95 ? -15.518 -6.510 1.735 1.00 59.53 95 THR A N 1
ATOM 736 C CA . THR A 1 95 ? -16.746 -6.241 0.958 1.00 59.53 95 THR A CA 1
ATOM 737 C C . THR A 1 95 ? -17.072 -7.279 -0.128 1.00 59.53 95 THR A C 1
ATOM 739 O O . THR A 1 95 ? -17.788 -6.951 -1.078 1.00 59.53 95 THR A O 1
ATOM 742 N N . LYS A 1 96 ? -16.533 -8.502 -0.043 1.00 46.94 96 LYS A N 1
ATOM 743 C CA . LYS A 1 96 ? -16.822 -9.578 -1.009 1.00 46.94 96 LYS A CA 1
ATOM 744 C C . LYS A 1 96 ? -18.087 -10.358 -0.679 1.00 46.94 96 LYS A C 1
ATOM 746 O O . LYS A 1 96 ? -18.280 -10.691 0.507 1.00 46.94 96 LYS A O 1
#